Protein AF-A0A453MN27-F1 (afdb_monomer)

Organism: Aegilops tauschii subsp. strangulata (NCBI:txid200361)

Structure (mmCIF, N/CA/C/O backbone):
data_AF-A0A453MN27-F1
#
_entry.id   AF-A0A453MN27-F1
#
loop_
_atom_site.group_PDB
_atom_site.id
_atom_site.type_symbol
_atom_site.label_atom_id
_atom_site.label_alt_id
_atom_site.label_comp_id
_atom_site.label_asym_id
_atom_site.label_entity_id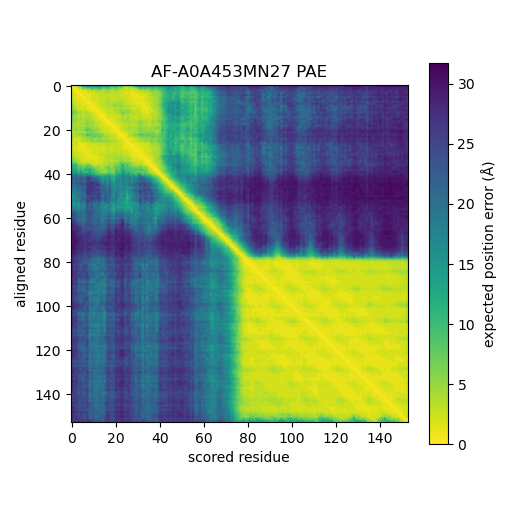
_atom_site.label_seq_id
_atom_site.pdbx_PDB_ins_code
_atom_site.Cartn_x
_atom_site.Cartn_y
_atom_site.Cartn_z
_atom_site.occupancy
_atom_site.B_iso_or_equiv
_atom_site.auth_seq_id
_atom_site.au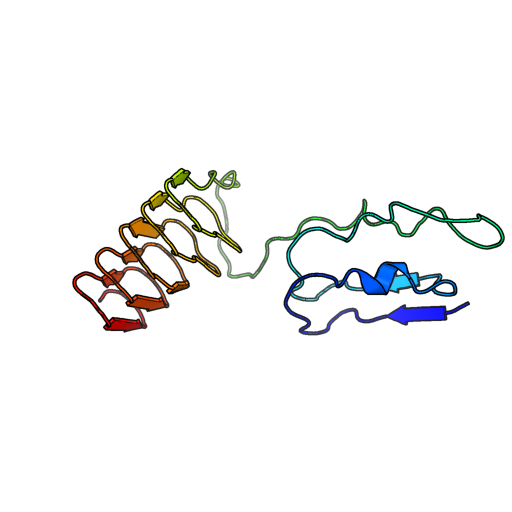th_comp_id
_atom_site.auth_asym_id
_atom_site.auth_atom_id
_atom_site.pdbx_PDB_model_num
ATOM 1 N N . MET A 1 1 ? 10.589 -8.521 -38.304 1.00 51.28 1 MET A N 1
ATOM 2 C CA . MET A 1 1 ? 9.982 -7.300 -37.745 1.00 51.28 1 MET A CA 1
ATOM 3 C C . MET A 1 1 ? 8.656 -7.707 -37.170 1.00 51.28 1 MET A C 1
ATOM 5 O O . MET A 1 1 ? 7.798 -8.146 -37.927 1.00 51.28 1 MET A O 1
ATOM 9 N N . GLU A 1 2 ? 8.530 -7.628 -35.855 1.00 64.62 2 GLU A N 1
ATOM 10 C CA . GLU A 1 2 ? 7.303 -7.997 -35.161 1.00 64.62 2 GLU A CA 1
ATOM 11 C C . GLU A 1 2 ? 6.695 -6.753 -34.512 1.00 64.62 2 GLU A C 1
ATOM 13 O O . GLU A 1 2 ? 7.404 -5.911 -33.955 1.00 64.62 2 GLU A O 1
ATOM 18 N N . VAL A 1 3 ? 5.379 -6.625 -34.656 1.00 65.69 3 VAL A N 1
ATOM 19 C CA . VAL A 1 3 ? 4.560 -5.528 -34.140 1.00 65.69 3 VAL A CA 1
ATOM 20 C C . VAL A 1 3 ? 3.567 -6.161 -33.183 1.00 65.69 3 VAL A C 1
ATOM 22 O O . VAL A 1 3 ? 2.822 -7.057 -33.578 1.00 65.69 3 VAL A O 1
ATOM 25 N N . LEU A 1 4 ? 3.567 -5.704 -31.936 1.00 66.31 4 LEU A N 1
ATOM 26 C CA . LEU A 1 4 ? 2.638 -6.162 -30.916 1.00 66.31 4 LEU A CA 1
ATOM 27 C C . LEU A 1 4 ? 1.781 -4.986 -30.459 1.00 66.31 4 LEU A C 1
ATOM 29 O O . LEU A 1 4 ? 2.230 -4.120 -29.716 1.00 66.31 4 LEU A O 1
ATOM 33 N N . ASP A 1 5 ? 0.536 -4.966 -30.914 1.00 69.25 5 ASP A N 1
ATOM 34 C CA . ASP A 1 5 ? -0.465 -4.003 -30.474 1.00 69.25 5 ASP A CA 1
ATOM 35 C C . ASP A 1 5 ? -1.396 -4.683 -29.465 1.00 69.25 5 ASP A C 1
ATOM 37 O O . ASP A 1 5 ? -2.163 -5.586 -29.801 1.00 69.25 5 ASP A O 1
ATOM 41 N N . LEU A 1 6 ? -1.279 -4.278 -28.205 1.00 68.25 6 LEU A N 1
ATOM 42 C CA . LEU A 1 6 ? -2.164 -4.673 -27.112 1.00 68.25 6 LEU A CA 1
ATOM 43 C C . LEU A 1 6 ? -2.932 -3.466 -26.577 1.00 68.25 6 LEU A C 1
ATOM 45 O O . LEU A 1 6 ? -3.442 -3.508 -25.449 1.00 68.25 6 LEU A O 1
ATOM 49 N N . SER A 1 7 ? -3.022 -2.395 -27.360 1.00 66.25 7 SER A N 1
ATOM 50 C CA . SER A 1 7 ? -3.746 -1.201 -26.972 1.00 66.25 7 SER A CA 1
ATOM 51 C C . SER A 1 7 ? -5.237 -1.492 -26.762 1.00 66.25 7 SER A C 1
ATOM 53 O O . SER A 1 7 ? -5.788 -2.481 -27.247 1.00 66.25 7 SER A O 1
ATOM 55 N N . HIS A 1 8 ? -5.910 -0.644 -25.983 1.00 61.75 8 HIS A N 1
ATOM 56 C CA . HIS A 1 8 ? -7.356 -0.732 -25.733 1.00 61.75 8 HIS A CA 1
ATOM 57 C C . HIS A 1 8 ? -7.838 -2.031 -25.064 1.00 61.75 8 HIS A C 1
ATOM 59 O O . HIS A 1 8 ? -9.010 -2.398 -25.180 1.00 61.75 8 HIS A O 1
ATOM 65 N N . ASN A 1 9 ? -6.968 -2.694 -24.305 1.00 59.47 9 ASN A N 1
ATOM 66 C CA . ASN A 1 9 ? -7.333 -3.852 -23.500 1.00 59.47 9 ASN A CA 1
ATOM 67 C C . ASN A 1 9 ? -7.581 -3.478 -22.029 1.00 59.47 9 ASN A C 1
ATOM 69 O O . ASN A 1 9 ? -7.455 -2.335 -21.595 1.00 59.47 9 ASN A O 1
ATOM 73 N N . GLN A 1 10 ? -7.991 -4.465 -21.236 1.00 74.25 10 GLN A N 1
ATOM 74 C CA . GLN A 1 10 ? -8.180 -4.319 -19.789 1.00 74.25 10 GLN A CA 1
ATOM 75 C C . GLN A 1 10 ? -7.037 -4.990 -19.019 1.00 74.25 10 GLN A C 1
ATOM 77 O O . GLN A 1 10 ? -7.270 -5.611 -17.986 1.00 74.25 10 GLN A O 1
ATOM 82 N N . LEU A 1 11 ? -5.803 -4.927 -19.534 1.00 68.56 11 LEU A N 1
ATOM 83 C CA . LEU A 1 11 ? -4.649 -5.517 -18.854 1.00 68.56 11 LEU A CA 1
ATOM 84 C C . LEU A 1 11 ? -4.376 -4.747 -17.555 1.00 68.56 11 LEU A C 1
ATOM 86 O O . LEU A 1 11 ? -4.331 -3.515 -17.552 1.00 68.56 11 LEU A O 1
ATOM 90 N N . VAL A 1 12 ? -4.221 -5.467 -16.443 1.00 67.31 12 VAL A N 1
ATOM 91 C CA . VAL A 1 12 ? -4.002 -4.914 -15.095 1.00 67.31 12 VAL A CA 1
ATOM 92 C C . VAL A 1 12 ? -2.676 -5.442 -14.549 1.00 67.31 12 VAL A C 1
ATOM 94 O O . VAL A 1 12 ? -2.335 -6.600 -14.777 1.00 67.31 12 VAL A O 1
ATOM 97 N N . GLY A 1 13 ? -1.957 -4.621 -13.782 1.00 68.69 13 GLY A N 1
ATOM 98 C CA . GLY A 1 13 ? -0.715 -5.018 -13.109 1.00 68.69 13 GLY A CA 1
ATOM 99 C C . GLY A 1 13 ? 0.535 -4.420 -13.751 1.00 68.69 13 GLY A C 1
ATOM 100 O O . GLY A 1 13 ? 0.448 -3.477 -14.530 1.00 68.69 13 GLY A O 1
ATOM 101 N N . THR A 1 14 ? 1.708 -4.924 -13.381 1.00 72.88 14 THR A N 1
ATOM 102 C CA . THR A 1 14 ? 2.995 -4.417 -13.880 1.00 72.88 14 THR A CA 1
ATOM 103 C C . THR A 1 14 ? 3.344 -4.981 -15.243 1.00 72.88 14 THR A C 1
ATOM 105 O O . THR A 1 14 ? 3.066 -6.149 -15.511 1.00 72.88 14 THR A O 1
ATOM 108 N N . VAL A 1 15 ? 4.021 -4.183 -16.073 1.00 74.44 15 VAL A N 1
ATOM 109 C CA . VAL A 1 15 ? 4.629 -4.691 -17.308 1.00 74.44 15 VAL A CA 1
ATOM 110 C C . VAL A 1 15 ? 5.690 -5.726 -16.920 1.00 74.44 15 VAL A C 1
ATOM 112 O O . VAL A 1 15 ? 6.632 -5.389 -16.200 1.00 74.44 15 VAL A O 1
ATOM 115 N N . PRO A 1 16 ? 5.551 -6.993 -17.334 1.00 72.50 16 PRO A N 1
ATOM 116 C CA . PRO A 1 16 ? 6.486 -8.021 -16.920 1.00 72.50 16 PRO A CA 1
ATOM 117 C C . PRO A 1 16 ? 7.842 -7.844 -17.610 1.00 72.50 16 PRO A C 1
ATOM 119 O O . PRO A 1 16 ? 7.924 -7.527 -18.795 1.00 72.50 16 PRO A O 1
ATOM 122 N N . SER A 1 17 ? 8.923 -8.110 -16.875 1.00 67.75 17 SER A N 1
ATOM 123 C CA . SER A 1 17 ? 10.298 -7.914 -17.352 1.00 67.75 17 SER A CA 1
ATOM 124 C C . SER A 1 17 ? 10.685 -8.787 -18.542 1.00 67.75 17 SER A C 1
ATOM 126 O O . SER A 1 17 ? 11.620 -8.447 -19.249 1.00 67.75 17 SER A O 1
ATOM 128 N N . TRP A 1 18 ? 9.976 -9.884 -18.819 1.00 70.88 18 TRP A N 1
ATOM 129 C CA . TRP A 1 18 ? 10.263 -10.703 -19.999 1.00 70.88 18 TRP A CA 1
ATOM 130 C C . TRP A 1 18 ? 9.937 -9.992 -21.318 1.00 70.88 18 TRP A C 1
ATOM 132 O O . TRP A 1 18 ? 10.473 -10.393 -22.347 1.00 70.88 18 TRP A O 1
ATOM 142 N N . ILE A 1 19 ? 9.115 -8.932 -21.309 1.00 70.44 19 ILE A N 1
ATOM 143 C CA . ILE A 1 19 ? 8.753 -8.203 -22.533 1.00 70.44 19 ILE A CA 1
ATOM 144 C C . ILE A 1 19 ? 9.960 -7.494 -23.162 1.00 70.44 19 ILE A C 1
ATOM 146 O O . ILE A 1 19 ? 9.980 -7.268 -24.366 1.00 70.44 19 ILE A O 1
ATOM 150 N N . SER A 1 20 ? 10.993 -7.198 -22.363 1.00 63.44 20 SER A N 1
ATOM 151 C CA . SER A 1 20 ? 12.252 -6.622 -22.844 1.00 63.44 20 SER A CA 1
ATOM 152 C C . SER A 1 20 ? 13.183 -7.646 -23.504 1.00 63.44 20 SER A C 1
ATOM 154 O O . SER A 1 20 ? 14.203 -7.251 -24.056 1.00 63.44 20 SER A O 1
ATOM 156 N N . ARG A 1 21 ? 12.849 -8.945 -23.460 1.00 68.25 21 ARG A N 1
ATOM 157 C CA . ARG A 1 21 ? 13.625 -10.050 -24.062 1.00 68.25 21 ARG A CA 1
ATOM 158 C C . ARG A 1 21 ? 13.086 -10.471 -25.434 1.00 68.25 21 ARG A C 1
ATOM 160 O O . ARG A 1 21 ? 13.421 -11.543 -25.929 1.00 68.25 21 ARG A O 1
ATOM 167 N N . LEU A 1 22 ? 12.175 -9.686 -26.010 1.00 67.75 22 LEU A N 1
ATOM 168 C CA . LEU A 1 22 ? 11.617 -9.935 -27.335 1.00 67.75 22 LEU A CA 1
ATOM 169 C C . LEU A 1 22 ? 12.545 -9.326 -28.397 1.00 67.75 22 LEU A C 1
ATOM 171 O O . LEU A 1 22 ? 12.313 -8.223 -28.883 1.00 67.75 22 LEU A O 1
ATOM 175 N N . ASP A 1 23 ? 13.592 -10.071 -28.758 1.00 66.50 23 ASP A N 1
ATOM 176 C CA . ASP A 1 23 ? 14.731 -9.616 -29.581 1.00 66.50 23 ASP A CA 1
ATOM 177 C C . ASP A 1 23 ? 14.374 -9.195 -31.026 1.00 66.50 23 ASP A C 1
ATOM 179 O O . ASP A 1 23 ? 15.189 -8.608 -31.740 1.00 66.50 23 ASP A O 1
ATOM 183 N N . HIS A 1 24 ? 13.157 -9.497 -31.485 1.00 68.00 24 HIS A N 1
ATOM 184 C CA . HIS A 1 24 ? 12.668 -9.175 -32.832 1.00 68.00 24 HIS A CA 1
ATOM 185 C C . HIS A 1 24 ? 11.499 -8.178 -32.848 1.00 68.00 24 HIS A C 1
ATOM 187 O O . HIS A 1 24 ? 11.005 -7.829 -33.931 1.00 68.00 24 HIS A O 1
ATOM 193 N N . LEU A 1 25 ? 11.067 -7.717 -31.667 1.00 65.12 25 LEU A N 1
ATOM 194 C CA . LEU A 1 25 ? 9.952 -6.795 -31.515 1.00 65.12 25 LEU A CA 1
ATOM 195 C C . LEU A 1 25 ? 10.404 -5.365 -31.816 1.00 65.12 25 LEU A C 1
ATOM 197 O O . LEU A 1 25 ? 11.280 -4.815 -31.153 1.00 65.12 25 LEU A O 1
ATOM 201 N N . CYS A 1 26 ? 9.795 -4.761 -32.833 1.00 64.56 26 CYS A N 1
ATOM 202 C CA . CYS A 1 26 ? 10.121 -3.407 -33.280 1.00 64.56 26 CYS A CA 1
ATOM 203 C C . CYS A 1 26 ? 9.103 -2.368 -32.797 1.00 64.56 26 CYS A C 1
ATOM 205 O O . CYS A 1 26 ? 9.397 -1.177 -32.818 1.00 64.56 26 CYS A O 1
ATOM 207 N N . TYR A 1 27 ? 7.907 -2.806 -32.397 1.00 61.97 27 TYR A N 1
ATOM 208 C CA . TYR A 1 27 ? 6.839 -1.930 -31.930 1.00 61.97 27 TYR A CA 1
ATOM 209 C C . TYR A 1 27 ? 5.983 -2.640 -30.887 1.00 61.97 27 TYR A C 1
ATOM 211 O O . TYR A 1 27 ? 5.567 -3.783 -31.094 1.00 61.97 27 TYR A O 1
ATOM 219 N N . LEU A 1 28 ? 5.706 -1.936 -29.793 1.00 69.31 28 LEU A N 1
ATOM 220 C CA . LEU A 1 28 ? 4.840 -2.392 -28.720 1.00 69.31 28 LEU A CA 1
ATOM 221 C C . LEU A 1 28 ? 3.902 -1.259 -28.307 1.00 69.31 28 LEU A C 1
ATOM 223 O O . LEU A 1 28 ? 4.365 -0.254 -27.769 1.00 69.31 28 LEU A O 1
ATOM 227 N N . ASP A 1 29 ? 2.600 -1.449 -28.497 1.00 63.25 29 ASP A N 1
ATOM 228 C CA . ASP A 1 29 ? 1.585 -0.535 -27.974 1.00 63.25 29 ASP A CA 1
ATOM 229 C C . ASP A 1 29 ? 0.840 -1.185 -26.802 1.00 63.25 29 ASP A C 1
ATOM 231 O O . ASP A 1 29 ? 0.199 -2.225 -26.941 1.00 63.25 29 ASP A O 1
ATOM 235 N N . LEU A 1 30 ? 0.946 -0.572 -25.623 1.00 68.06 30 LEU A N 1
ATOM 236 C CA . LEU A 1 30 ? 0.228 -0.963 -24.404 1.00 68.06 30 LEU A CA 1
ATOM 237 C C . LEU A 1 30 ? -0.790 0.104 -23.973 1.00 68.06 30 LEU A C 1
ATOM 239 O O . LEU A 1 30 ? -1.318 0.051 -22.858 1.00 68.06 30 LEU A O 1
ATOM 243 N N . SER A 1 31 ? -1.054 1.097 -24.818 1.00 58.34 31 SER A N 1
ATOM 244 C CA . SER A 1 31 ? -1.896 2.243 -24.496 1.00 58.34 31 SER A CA 1
ATOM 245 C C . SER A 1 31 ? -3.338 1.835 -24.191 1.00 58.34 31 SER A C 1
ATOM 247 O O . SER A 1 31 ? -3.831 0.781 -24.583 1.00 58.34 31 SER A O 1
ATOM 249 N N . ASN A 1 32 ? -4.040 2.668 -23.424 1.00 59.00 32 ASN A N 1
ATOM 250 C CA . ASN A 1 32 ? -5.419 2.400 -23.014 1.00 59.00 32 ASN A CA 1
ATOM 251 C C . ASN A 1 32 ? -5.617 1.024 -22.328 1.00 59.00 32 ASN A C 1
ATOM 253 O O . ASN A 1 32 ? -6.628 0.360 -22.540 1.00 59.00 32 ASN A O 1
ATOM 257 N N . ASN A 1 33 ? -4.649 0.632 -21.492 1.00 61.84 33 ASN A N 1
ATOM 258 C CA . ASN A 1 33 ? -4.748 -0.442 -20.503 1.00 61.84 33 ASN A CA 1
ATOM 259 C C . ASN A 1 33 ? -4.753 0.125 -19.070 1.00 61.84 33 ASN A C 1
ATOM 261 O O . ASN A 1 33 ? -4.656 1.331 -18.851 1.00 61.84 33 ASN A O 1
ATOM 265 N N . THR A 1 34 ? -4.839 -0.755 -18.074 1.00 74.38 34 THR A N 1
ATOM 266 C CA . THR A 1 34 ? -4.797 -0.442 -16.632 1.00 74.38 34 THR A CA 1
ATOM 267 C C . THR A 1 34 ? -3.508 -0.940 -15.967 1.00 74.38 34 THR A C 1
ATOM 269 O O . THR A 1 34 ? -3.511 -1.412 -14.827 1.00 74.38 34 THR A O 1
ATOM 272 N N . LEU A 1 35 ? -2.396 -0.859 -16.698 1.00 71.62 35 LEU A N 1
ATOM 273 C CA . LEU A 1 35 ? -1.075 -1.258 -16.221 1.00 71.62 35 LEU A CA 1
ATOM 274 C C . LEU A 1 35 ? -0.521 -0.220 -15.225 1.00 71.62 35 LEU A C 1
ATOM 276 O O . LEU A 1 35 ? -0.781 0.976 -15.348 1.00 71.62 35 LEU A O 1
ATOM 280 N N . VAL A 1 36 ? 0.216 -0.680 -14.215 1.00 61.72 36 VAL A N 1
ATOM 281 C CA . VAL A 1 36 ? 0.748 0.120 -13.095 1.00 61.72 36 VAL A CA 1
ATOM 282 C C . VAL A 1 36 ? 2.209 -0.241 -12.816 1.00 61.72 36 VAL A C 1
ATOM 284 O O . VAL A 1 36 ? 2.642 -1.329 -13.163 1.00 61.72 36 VAL A O 1
ATOM 287 N N . GLY A 1 37 ? 2.968 0.624 -12.141 1.00 61.00 37 GLY A N 1
ATOM 288 C CA . GLY A 1 37 ? 4.374 0.366 -11.790 1.00 61.00 37 GLY A CA 1
ATOM 289 C C . GLY A 1 37 ? 5.382 0.860 -12.832 1.00 61.00 37 GLY A C 1
ATOM 290 O O . GLY A 1 37 ? 5.017 1.529 -13.797 1.00 61.00 37 GLY A O 1
ATOM 291 N N . GLU A 1 38 ? 6.666 0.585 -12.594 1.00 52.75 38 GLU A N 1
ATOM 292 C CA . GLU A 1 38 ? 7.741 0.987 -13.503 1.00 52.75 38 GLU A CA 1
ATOM 293 C C . GLU A 1 38 ? 7.801 0.069 -14.719 1.00 52.75 38 GLU A C 1
ATOM 295 O O . GLU A 1 38 ? 7.618 -1.147 -14.627 1.00 52.75 38 GLU A O 1
ATOM 300 N N . VAL A 1 39 ? 8.117 0.657 -15.867 1.00 57.19 39 VAL A N 1
ATOM 301 C CA . VAL A 1 39 ? 8.548 -0.129 -17.011 1.00 57.19 39 VAL A CA 1
ATOM 302 C C . VAL A 1 39 ? 9.883 -0.782 -16.666 1.00 57.19 39 VAL A C 1
ATOM 304 O O . VAL A 1 39 ? 10.778 -0.076 -16.190 1.00 57.19 39 VAL A O 1
ATOM 307 N N . PRO A 1 40 ? 10.066 -2.086 -16.936 1.00 55.44 40 PRO A N 1
ATOM 308 C CA . PRO A 1 40 ? 11.370 -2.715 -16.800 1.00 55.44 40 PRO A CA 1
ATOM 309 C C . PRO A 1 40 ? 12.403 -1.955 -17.644 1.00 55.44 40 PRO A C 1
ATOM 311 O O . PRO A 1 40 ? 12.358 -1.975 -18.873 1.00 55.44 40 PRO A O 1
ATOM 314 N N . LYS A 1 41 ? 13.337 -1.268 -16.973 1.00 51.44 41 LYS A N 1
ATOM 315 C CA . LYS A 1 41 ? 14.499 -0.657 -17.622 1.00 51.44 41 LYS A CA 1
ATOM 316 C C . LYS A 1 41 ? 15.304 -1.782 -18.258 1.00 51.44 41 LYS A C 1
ATOM 318 O O . LYS A 1 41 ? 15.752 -2.692 -17.565 1.00 51.44 41 LYS A O 1
ATOM 323 N N . SER A 1 42 ? 15.474 -1.731 -19.571 1.00 50.16 42 SER A N 1
ATOM 324 C CA . SER A 1 42 ? 16.353 -2.634 -20.303 1.00 50.16 42 SER A CA 1
ATOM 325 C C . SER A 1 42 ? 17.807 -2.321 -19.938 1.00 50.16 42 SER A C 1
ATOM 327 O O . SER A 1 42 ? 18.480 -1.547 -20.618 1.00 50.16 42 SER A O 1
ATOM 329 N N . SER A 1 43 ? 18.294 -2.868 -18.829 1.00 44.84 43 SER A N 1
ATOM 330 C CA . SER A 1 43 ? 19.717 -2.887 -18.515 1.00 44.84 43 SER A CA 1
ATOM 331 C C . SER A 1 43 ? 20.224 -4.315 -18.630 1.00 44.84 43 SER A C 1
ATOM 333 O O . SER A 1 43 ? 19.730 -5.188 -17.925 1.00 44.84 43 SER A O 1
ATOM 335 N N . GLU A 1 44 ? 21.236 -4.472 -19.486 1.00 41.81 44 GLU A N 1
ATOM 336 C CA . GLU A 1 44 ? 22.105 -5.638 -19.710 1.00 41.81 44 GLU A CA 1
ATOM 337 C C . GLU A 1 44 ? 21.841 -6.422 -21.004 1.00 41.81 44 GLU A C 1
ATOM 339 O O . GLU A 1 44 ? 21.142 -7.428 -21.036 1.00 41.81 44 GLU A O 1
ATOM 344 N N . GLY A 1 45 ? 22.505 -5.963 -22.076 1.00 40.06 45 GLY A N 1
ATOM 345 C CA . GLY A 1 45 ? 22.852 -6.797 -23.230 1.00 40.06 45 GLY A CA 1
ATOM 346 C C . GLY A 1 45 ? 22.113 -6.492 -24.532 1.00 40.06 45 GLY A C 1
ATOM 347 O O . GLY A 1 45 ? 21.443 -7.368 -25.059 1.00 40.06 45 GLY A O 1
ATOM 348 N N . LEU A 1 46 ? 22.282 -5.297 -25.109 1.00 34.56 46 LEU A N 1
ATOM 349 C CA . LEU A 1 46 ? 21.907 -5.050 -26.508 1.00 34.56 46 LEU A CA 1
ATOM 350 C C . LEU A 1 46 ? 23.169 -4.972 -27.373 1.00 34.56 46 LEU A C 1
ATOM 352 O O . LEU A 1 46 ? 23.813 -3.928 -27.464 1.00 34.56 46 LEU A O 1
ATOM 356 N N . ASN A 1 47 ? 23.508 -6.086 -28.029 1.00 34.66 47 ASN A N 1
ATOM 357 C CA . ASN A 1 47 ? 24.285 -6.037 -29.265 1.00 34.66 47 ASN A CA 1
ATOM 358 C C . ASN A 1 47 ? 23.392 -5.382 -30.323 1.00 34.66 47 ASN A C 1
ATOM 360 O O . ASN A 1 47 ? 22.456 -5.987 -30.844 1.00 34.66 47 ASN A O 1
ATOM 364 N N . THR A 1 48 ? 23.656 -4.110 -30.600 1.00 41.69 48 THR A N 1
ATOM 365 C CA . THR A 1 48 ? 22.933 -3.302 -31.577 1.00 41.69 48 THR A CA 1
ATOM 366 C C . THR A 1 48 ? 23.355 -3.679 -32.996 1.00 41.69 48 THR A C 1
ATOM 368 O O . THR A 1 48 ? 24.194 -3.037 -33.620 1.00 41.69 48 THR A O 1
ATOM 371 N N . SER A 1 49 ? 22.735 -4.716 -33.553 1.00 42.97 49 SER A N 1
ATOM 372 C CA . SER A 1 49 ? 22.719 -4.926 -35.003 1.00 42.97 49 SER A CA 1
ATOM 373 C C . SER A 1 49 ? 21.289 -5.180 -35.463 1.00 42.97 49 SER A C 1
ATOM 375 O O . SER A 1 49 ? 20.850 -6.322 -35.569 1.00 42.97 49 SER A O 1
ATOM 377 N N . GLY A 1 50 ? 20.543 -4.104 -35.716 1.00 44.22 50 GLY A N 1
ATOM 378 C CA . GLY A 1 50 ? 19.278 -4.206 -36.445 1.00 44.22 50 GLY A CA 1
ATOM 379 C C . GLY A 1 50 ? 18.262 -3.123 -36.132 1.00 44.22 50 GLY A C 1
ATOM 380 O O . GLY A 1 50 ? 17.830 -2.448 -37.054 1.00 44.22 50 GLY A O 1
ATOM 381 N N . CYS A 1 51 ? 17.886 -2.944 -34.865 1.00 40.94 51 CYS A N 1
ATOM 382 C CA . CYS A 1 51 ? 16.876 -1.971 -34.433 1.00 40.94 51 CYS A CA 1
ATOM 383 C C . CYS A 1 51 ? 16.992 -1.731 -32.918 1.00 40.94 51 CYS A C 1
ATOM 385 O O . CYS A 1 51 ? 16.675 -2.624 -32.142 1.00 40.94 51 CYS A O 1
ATOM 387 N N . SER A 1 52 ? 17.439 -0.546 -32.496 1.00 47.22 52 SER A N 1
ATOM 388 C CA . SER A 1 52 ? 17.108 0.095 -31.204 1.00 47.22 52 SER A CA 1
ATOM 389 C C . SER A 1 52 ? 17.663 1.522 -31.239 1.00 47.22 52 SER A C 1
ATOM 391 O O . SER A 1 52 ? 18.876 1.690 -31.373 1.00 47.22 52 SER A O 1
ATOM 393 N N . PRO A 1 53 ? 16.796 2.545 -31.17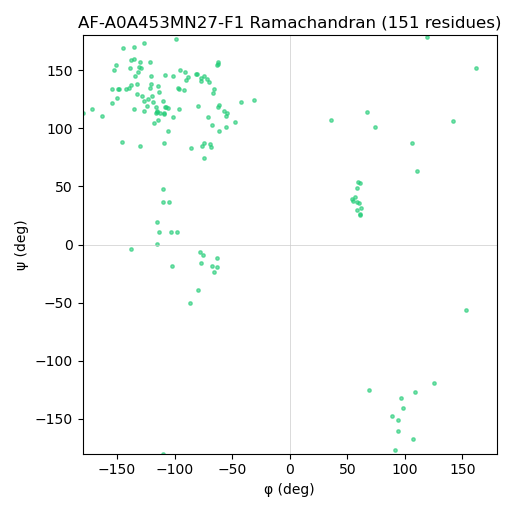8 1.00 41.72 53 PRO A N 1
ATOM 394 C CA . PRO A 1 53 ? 16.734 3.272 -29.908 1.00 41.72 53 PRO A CA 1
ATOM 395 C C . PRO A 1 53 ? 15.327 3.653 -29.423 1.00 41.72 53 PRO A C 1
ATOM 397 O O . PRO A 1 53 ? 15.213 4.125 -28.298 1.00 41.72 53 PRO A O 1
ATOM 400 N N . ASP A 1 54 ? 14.259 3.385 -30.176 1.00 42.81 54 ASP A N 1
ATOM 401 C CA . ASP A 1 54 ? 12.942 3.958 -29.861 1.00 42.81 54 ASP A CA 1
ATOM 402 C C . ASP A 1 54 ? 11.931 2.923 -29.348 1.00 42.81 54 ASP A C 1
ATOM 404 O O . ASP A 1 54 ? 10.769 2.918 -29.752 1.00 42.81 54 ASP A O 1
ATOM 408 N N . ILE A 1 55 ? 12.325 2.076 -28.388 1.00 47.78 55 ILE A N 1
ATOM 409 C CA . ILE A 1 55 ? 11.325 1.624 -27.405 1.00 47.78 55 ILE A CA 1
ATOM 410 C C . ILE A 1 55 ? 11.105 2.818 -26.471 1.00 47.78 55 ILE A C 1
ATOM 412 O O . ILE A 1 55 ? 11.658 2.912 -25.374 1.00 47.78 55 ILE A O 1
ATOM 416 N N . ASP A 1 56 ? 10.381 3.806 -26.990 1.00 42.41 56 ASP A N 1
ATOM 417 C CA . ASP A 1 56 ? 10.148 5.080 -26.338 1.00 42.41 56 ASP A CA 1
ATOM 418 C C . ASP A 1 56 ? 9.140 4.902 -25.195 1.00 42.41 56 ASP A C 1
ATOM 420 O O . ASP A 1 56 ? 7.932 5.079 -25.338 1.00 42.41 56 ASP A O 1
ATOM 424 N N . PHE A 1 57 ? 9.654 4.559 -24.015 1.00 45.97 57 PHE A N 1
ATOM 425 C CA . PHE A 1 57 ? 8.894 4.666 -22.772 1.00 45.97 57 PHE A CA 1
ATOM 426 C C . PHE A 1 57 ? 8.768 6.119 -22.289 1.00 45.97 57 PHE A C 1
ATOM 428 O O . PHE A 1 57 ? 8.037 6.384 -21.334 1.00 45.97 57 PHE A O 1
ATOM 435 N N . THR A 1 58 ? 9.484 7.063 -22.910 1.00 34.03 58 THR A N 1
ATOM 436 C CA . THR A 1 58 ? 9.546 8.469 -22.489 1.00 34.03 58 THR A CA 1
ATOM 437 C C . THR A 1 58 ? 8.307 9.264 -22.882 1.00 34.03 58 THR A C 1
ATOM 439 O O . THR A 1 58 ? 8.033 10.285 -22.253 1.00 34.03 58 THR A O 1
ATOM 442 N N . ASN A 1 59 ? 7.487 8.748 -23.806 1.00 34.34 59 ASN A N 1
ATOM 443 C CA . ASN A 1 59 ? 6.193 9.339 -24.148 1.00 34.34 59 ASN A CA 1
ATOM 444 C C . ASN A 1 59 ? 4.976 8.616 -23.551 1.00 34.34 59 ASN A C 1
ATOM 446 O O . ASN A 1 59 ? 3.831 8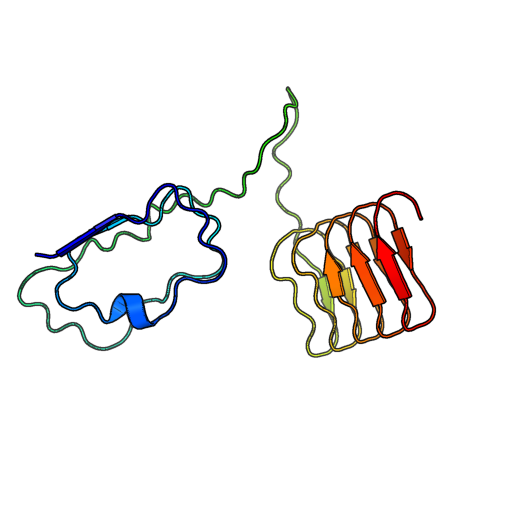.951 -23.878 1.00 34.34 59 ASN A O 1
ATOM 450 N N . MET A 1 60 ? 5.185 7.681 -22.611 1.00 34.66 60 MET A N 1
ATOM 451 C CA . MET A 1 60 ? 4.098 7.236 -21.739 1.00 34.66 60 MET A CA 1
ATOM 452 C C . MET A 1 60 ? 3.728 8.370 -20.799 1.00 34.66 60 MET A C 1
ATOM 454 O O . MET A 1 60 ? 4.212 8.506 -19.677 1.00 34.66 60 MET A O 1
ATOM 458 N N . THR A 1 61 ? 2.841 9.218 -21.302 1.00 32.12 61 THR A N 1
ATOM 459 C CA . THR A 1 61 ? 2.181 10.233 -20.509 1.00 32.12 61 THR A CA 1
ATOM 460 C C . THR A 1 61 ? 1.527 9.527 -19.326 1.00 32.12 61 THR A C 1
ATOM 462 O O . THR A 1 61 ? 0.603 8.731 -19.497 1.00 32.12 61 THR A O 1
ATOM 465 N N . PHE A 1 62 ? 2.032 9.800 -18.122 1.00 36.16 62 PHE A N 1
ATOM 466 C CA . PHE A 1 62 ? 1.408 9.376 -16.877 1.00 36.16 62 PHE A CA 1
ATOM 467 C C . PHE A 1 62 ? -0.034 9.891 -16.854 1.00 36.16 62 PHE A C 1
ATOM 469 O O . PHE A 1 62 ? -0.293 11.056 -16.552 1.00 36.16 62 PHE A O 1
ATOM 476 N N . TYR A 1 63 ? -0.989 9.015 -17.159 1.00 32.69 63 TYR A N 1
ATOM 477 C CA . TYR A 1 63 ? -2.406 9.283 -16.981 1.00 32.69 63 TYR A CA 1
ATOM 478 C C . TYR A 1 63 ? -2.935 8.443 -15.822 1.00 32.69 63 TYR A C 1
ATOM 480 O O . TYR A 1 63 ? -3.527 7.382 -15.999 1.00 32.69 63 TYR A O 1
ATOM 488 N N . LEU A 1 64 ? -2.813 8.989 -14.610 1.00 33.84 64 LEU A N 1
ATOM 489 C CA . LEU A 1 64 ? -3.840 8.764 -13.597 1.00 33.84 64 LEU A CA 1
ATOM 490 C C . LEU A 1 64 ? -5.149 9.352 -14.143 1.00 33.84 64 LEU A C 1
ATOM 492 O O . LEU A 1 64 ? -5.376 10.560 -14.058 1.00 33.84 64 LEU A O 1
ATOM 496 N N . LYS A 1 65 ? -6.020 8.525 -14.732 1.00 28.86 65 LYS A N 1
ATOM 497 C CA . LYS A 1 65 ? -7.402 8.941 -15.002 1.00 28.86 65 LYS A CA 1
ATOM 498 C C . LYS A 1 65 ? -8.391 7.783 -15.075 1.00 28.86 65 LYS A C 1
ATOM 500 O O . LYS A 1 65 ? -8.360 6.984 -15.999 1.00 28.86 65 LYS A O 1
ATOM 505 N N . ARG A 1 66 ? -9.400 7.848 -14.204 1.00 31.36 66 ARG A N 1
ATOM 506 C CA . ARG A 1 66 ? -10.801 7.499 -14.513 1.00 31.36 66 ARG A CA 1
ATOM 507 C C . ARG A 1 66 ? -11.703 8.436 -13.701 1.00 31.36 66 ARG A C 1
ATOM 509 O O . ARG A 1 66 ? -11.794 8.318 -12.492 1.00 31.36 66 ARG A O 1
ATOM 516 N N . SER A 1 67 ? -12.036 9.612 -14.233 1.00 31.88 67 SER A N 1
ATOM 517 C CA . SER A 1 67 ? -13.203 9.940 -15.076 1.00 31.88 67 SER A CA 1
ATOM 518 C C . SER A 1 67 ? -14.539 10.023 -14.316 1.00 31.88 67 SER A C 1
ATOM 520 O O . SER A 1 67 ? -15.204 9.018 -14.096 1.00 31.88 67 SER A O 1
ATOM 522 N N . GLY A 1 68 ? -14.965 11.258 -14.029 1.00 31.36 68 GLY A N 1
ATOM 523 C CA . GLY A 1 68 ? -16.325 11.631 -13.630 1.00 31.36 68 GLY A CA 1
ATOM 524 C C . GLY A 1 68 ? -16.404 13.146 -13.406 1.00 31.36 68 GLY A C 1
ATOM 525 O O . GLY A 1 68 ? -15.712 13.670 -12.548 1.00 31.36 68 GLY A O 1
ATOM 526 N N . ARG A 1 69 ? -17.160 13.853 -14.252 1.00 45.47 69 ARG A N 1
ATOM 527 C CA . ARG A 1 69 ? -17.306 15.322 -14.361 1.00 45.47 69 ARG A CA 1
ATOM 528 C C . ARG A 1 69 ? -17.151 16.121 -13.048 1.00 45.47 69 ARG A C 1
ATOM 530 O O . ARG A 1 69 ? -17.985 15.997 -12.163 1.00 45.47 69 ARG A O 1
ATOM 537 N N . SER A 1 70 ? -16.234 17.091 -13.022 1.00 38.19 70 SER A N 1
ATOM 538 C CA . SER A 1 70 ? -16.480 18.357 -12.316 1.00 38.19 70 SER A CA 1
ATOM 539 C C . SER A 1 70 ? -15.729 19.503 -12.993 1.00 38.19 70 SER A C 1
ATOM 541 O O . SE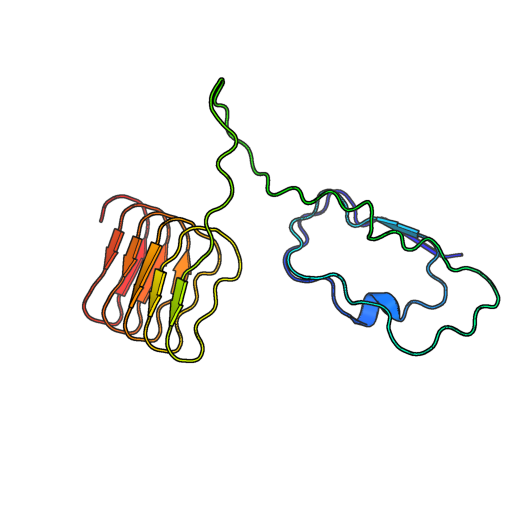R A 1 70 ? -14.537 19.409 -13.284 1.00 38.19 70 SER A O 1
ATOM 543 N N . LYS A 1 71 ? -16.468 20.560 -13.332 1.00 45.75 71 LYS A N 1
ATOM 544 C CA . LYS A 1 71 ? -15.945 21.803 -13.901 1.00 45.75 71 LYS A CA 1
ATOM 545 C C . LYS A 1 71 ? -15.315 22.620 -12.762 1.00 45.75 71 LYS A C 1
ATOM 547 O O . LYS A 1 71 ? -15.919 22.719 -11.706 1.00 45.75 71 LYS A O 1
ATOM 552 N N . HIS A 1 72 ? -14.177 23.262 -13.041 1.00 44.59 72 HIS A N 1
ATOM 553 C CA . HIS A 1 72 ? -13.493 24.264 -12.203 1.00 44.59 72 HIS A CA 1
ATOM 554 C C . HIS A 1 72 ? -12.884 23.787 -10.868 1.00 44.59 72 HIS A C 1
ATOM 556 O O . HIS A 1 72 ? -13.586 23.514 -9.903 1.00 44.59 72 HIS A O 1
ATOM 562 N N . GLY A 1 73 ? -11.548 23.845 -10.772 1.00 34.41 73 GLY A N 1
ATOM 563 C CA . GLY A 1 73 ? -10.848 23.936 -9.486 1.00 34.41 73 GLY A CA 1
ATOM 564 C C . GLY A 1 73 ? -9.557 23.125 -9.406 1.00 34.41 73 GLY A C 1
ATOM 565 O O . GLY A 1 73 ? -9.614 21.912 -9.284 1.00 34.41 73 GLY A O 1
ATOM 566 N N . ARG A 1 74 ? -8.417 23.836 -9.441 1.00 38.03 74 ARG A N 1
ATOM 567 C CA . ARG A 1 74 ? -7.076 23.477 -8.928 1.00 38.03 74 ARG A CA 1
ATOM 568 C C . ARG A 1 74 ? -6.685 21.996 -9.049 1.00 38.03 74 ARG A C 1
ATOM 570 O O . ARG A 1 74 ? -7.111 21.179 -8.239 1.00 38.03 74 ARG A O 1
ATOM 577 N N . GLN A 1 75 ? -5.772 21.686 -9.976 1.00 41.44 75 GLN A N 1
ATOM 578 C CA . GLN A 1 75 ? -4.984 20.450 -9.926 1.00 41.44 75 GLN A CA 1
ATOM 579 C C . GLN A 1 75 ? -4.429 20.277 -8.505 1.00 41.44 75 GLN A C 1
ATOM 581 O O . GLN A 1 75 ? -3.528 21.007 -8.088 1.00 41.44 75 GLN A O 1
ATOM 586 N N . ARG A 1 76 ? -5.003 19.357 -7.726 1.00 45.25 76 ARG A N 1
ATOM 587 C CA . ARG A 1 76 ? -4.413 18.975 -6.450 1.00 45.25 76 ARG A CA 1
ATOM 588 C C . ARG A 1 76 ? -3.158 18.188 -6.799 1.00 45.25 76 ARG A C 1
ATOM 590 O O . ARG A 1 76 ? -3.262 17.090 -7.334 1.00 45.25 76 ARG A O 1
ATOM 597 N N . LYS A 1 77 ? -1.982 18.774 -6.541 1.00 46.56 77 LYS A N 1
ATOM 598 C CA . LYS A 1 77 ? -0.735 18.013 -6.391 1.00 46.56 77 LYS A CA 1
ATOM 599 C C . LYS A 1 77 ? -1.071 16.783 -5.546 1.00 46.56 77 LYS A C 1
ATOM 601 O O . LYS A 1 77 ? -1.604 16.950 -4.450 1.00 46.56 77 LYS A O 1
ATOM 606 N N . HIS A 1 78 ? -0.816 15.586 -6.063 1.00 55.47 78 HIS A N 1
ATOM 607 C CA . HIS A 1 78 ? -0.966 14.362 -5.284 1.00 55.47 78 HIS A CA 1
ATOM 608 C C . HIS A 1 78 ? -0.086 14.487 -4.035 1.00 55.47 78 HIS A C 1
ATOM 610 O O . HIS A 1 78 ? 1.129 14.643 -4.152 1.00 55.47 78 HIS A O 1
ATOM 616 N N . ALA A 1 79 ? -0.703 14.522 -2.852 1.00 70.00 79 ALA A N 1
ATOM 617 C CA . ALA A 1 79 ? 0.038 14.583 -1.599 1.00 70.00 79 ALA A CA 1
ATOM 618 C C . ALA A 1 79 ? 0.737 13.230 -1.360 1.00 70.00 79 ALA A C 1
ATOM 620 O O . ALA A 1 79 ? 0.154 12.185 -1.672 1.00 70.00 79 ALA A O 1
ATOM 621 N N . PRO A 1 80 ? 1.984 13.222 -0.861 1.00 79.62 80 PRO A N 1
ATOM 622 C CA . PRO A 1 80 ? 2.723 11.983 -0.639 1.00 79.62 80 PRO A CA 1
ATOM 623 C C . PRO A 1 80 ? 2.032 11.104 0.414 1.00 79.62 80 PRO A C 1
ATOM 625 O O . PRO A 1 80 ? 1.317 11.604 1.280 1.00 79.62 80 PRO A O 1
ATOM 628 N N . ASN A 1 81 ? 2.260 9.792 0.346 1.00 82.25 81 ASN A N 1
ATOM 629 C CA . ASN A 1 81 ? 1.860 8.870 1.409 1.00 82.25 81 ASN A CA 1
ATOM 630 C C . ASN A 1 81 ? 2.890 8.917 2.550 1.00 82.25 81 ASN A C 1
ATOM 632 O O . ASN A 1 81 ? 4.087 9.067 2.299 1.00 82.25 81 ASN A O 1
ATOM 636 N N . VAL A 1 82 ? 2.434 8.743 3.787 1.00 86.94 82 VAL A N 1
ATOM 637 C CA . VAL A 1 82 ? 3.280 8.577 4.974 1.00 86.94 82 VAL A CA 1
ATOM 638 C C . VAL A 1 82 ? 3.223 7.110 5.376 1.00 86.94 82 VAL A C 1
ATOM 640 O O . VAL A 1 82 ? 2.151 6.610 5.697 1.00 86.94 82 VAL A O 1
ATOM 643 N N . ILE A 1 83 ? 4.355 6.409 5.335 1.00 87.75 83 ILE A N 1
ATOM 644 C CA . ILE A 1 83 ? 4.433 4.979 5.652 1.00 87.75 83 ILE A CA 1
ATOM 645 C C . ILE A 1 83 ? 5.506 4.774 6.724 1.00 87.75 83 ILE A C 1
ATOM 647 O O . ILE A 1 83 ? 6.655 5.164 6.525 1.00 87.75 83 ILE A O 1
ATOM 651 N N . ALA A 1 84 ? 5.135 4.173 7.851 1.00 80.00 84 ALA A N 1
ATOM 652 C CA . ALA A 1 84 ? 6.019 3.884 8.978 1.00 80.00 84 ALA A CA 1
ATOM 653 C C . ALA A 1 84 ? 5.855 2.432 9.450 1.00 80.00 84 ALA A C 1
ATOM 655 O O . ALA A 1 84 ? 4.764 1.876 9.371 1.00 80.00 84 ALA A O 1
ATOM 656 N N . GLY A 1 85 ? 6.922 1.820 9.969 1.00 82.75 85 GLY A N 1
ATOM 657 C CA . GLY A 1 85 ? 6.928 0.416 10.398 1.00 82.75 85 GLY A CA 1
ATOM 658 C C . GLY A 1 85 ? 7.431 -0.543 9.314 1.00 82.75 85 GLY A C 1
ATOM 659 O O . GLY A 1 85 ? 8.280 -0.162 8.509 1.00 82.75 85 GLY A O 1
ATOM 660 N N . THR A 1 86 ? 6.964 -1.794 9.309 1.00 81.69 86 THR A N 1
ATOM 661 C CA . THR A 1 86 ? 7.549 -2.883 8.501 1.00 81.69 86 THR A CA 1
ATOM 662 C C . THR A 1 86 ? 6.554 -3.485 7.517 1.00 81.69 86 THR A C 1
ATOM 664 O O . THR A 1 86 ? 5.419 -3.755 7.868 1.00 81.69 86 THR A O 1
ATOM 667 N N . ASN A 1 87 ? 6.984 -3.767 6.286 1.00 79.44 87 ASN A N 1
ATOM 668 C CA . ASN A 1 87 ? 6.160 -4.442 5.272 1.00 79.44 87 ASN A CA 1
ATOM 669 C C . ASN A 1 87 ? 4.804 -3.762 4.969 1.00 79.44 87 ASN A C 1
ATOM 671 O O . ASN A 1 87 ? 3.797 -4.418 4.723 1.00 79.44 87 ASN A O 1
ATOM 675 N N . ASN A 1 88 ? 4.783 -2.429 4.971 1.00 79.25 88 ASN A N 1
ATOM 676 C CA . ASN A 1 88 ? 3.613 -1.656 4.570 1.00 79.25 88 ASN A CA 1
ATOM 677 C C . ASN A 1 88 ? 3.733 -1.227 3.103 1.00 79.25 88 ASN A C 1
ATOM 679 O O . ASN A 1 88 ? 4.776 -0.719 2.688 1.00 79.25 88 ASN A O 1
ATOM 683 N N . VAL A 1 89 ? 2.667 -1.395 2.320 1.00 81.31 89 VAL A N 1
ATOM 684 C CA . VAL A 1 89 ? 2.669 -1.133 0.873 1.00 81.31 89 VAL A CA 1
ATOM 685 C C . VAL A 1 89 ? 1.458 -0.296 0.467 1.00 81.31 89 VAL A C 1
ATOM 687 O O . VAL A 1 89 ? 0.317 -0.661 0.735 1.00 81.31 89 VAL A O 1
ATOM 690 N N . VAL A 1 90 ? 1.692 0.794 -0.268 1.00 83.00 90 VAL A N 1
ATOM 691 C CA . VAL A 1 90 ? 0.651 1.491 -1.042 1.00 83.00 90 VAL A CA 1
ATOM 692 C C . VAL A 1 90 ? 0.914 1.232 -2.518 1.00 83.00 90 VAL A C 1
ATOM 694 O O . VAL A 1 90 ? 1.911 1.712 -3.052 1.00 83.00 90 VAL A O 1
ATOM 697 N N . ARG A 1 91 ? 0.037 0.480 -3.192 1.00 79.25 91 ARG A N 1
ATOM 698 C CA . ARG A 1 91 ? 0.192 0.189 -4.628 1.00 79.25 91 ARG A CA 1
ATOM 699 C C . ARG A 1 91 ? -0.267 1.348 -5.512 1.00 79.25 91 ARG A C 1
ATOM 701 O O . ARG A 1 91 ? 0.358 1.613 -6.533 1.00 79.25 91 ARG A O 1
ATOM 708 N N . SER A 1 92 ? -1.356 2.027 -5.146 1.00 75.62 92 SER A N 1
ATOM 709 C CA . SER A 1 92 ? -1.891 3.151 -5.919 1.00 75.62 92 SER A CA 1
ATOM 710 C C . SER A 1 92 ? -2.698 4.119 -5.054 1.00 75.62 92 SER A C 1
ATOM 712 O O . SER A 1 92 ? -3.565 3.705 -4.286 1.00 75.62 92 SER A O 1
ATOM 714 N N . GLY A 1 93 ? -2.440 5.417 -5.220 1.00 76.62 93 GLY A N 1
ATOM 715 C CA . GLY A 1 93 ? -3.152 6.501 -4.547 1.00 76.62 93 GLY A CA 1
ATOM 716 C C . GLY A 1 93 ? -2.262 7.380 -3.668 1.00 76.62 93 GLY A C 1
ATOM 717 O O . GLY A 1 93 ? -1.044 7.200 -3.596 1.00 76.62 93 GLY A O 1
ATOM 718 N N . SER A 1 94 ? -2.871 8.397 -3.066 1.00 81.81 94 SER A N 1
ATOM 719 C CA . SER A 1 94 ? -2.183 9.544 -2.466 1.00 81.81 94 SER A CA 1
ATOM 720 C C . SER A 1 94 ? -2.780 9.942 -1.118 1.00 81.81 94 SER A C 1
ATOM 722 O O . SER A 1 94 ? -3.936 9.644 -0.834 1.00 81.81 94 SER A O 1
ATOM 724 N N . ASN A 1 95 ? -2.001 10.645 -0.296 1.00 87.75 95 ASN A N 1
ATOM 725 C CA . ASN A 1 95 ? -2.406 11.107 1.034 1.00 87.75 95 ASN A CA 1
ATOM 726 C C . ASN A 1 95 ? -2.835 9.998 2.020 1.00 87.75 95 ASN A C 1
ATOM 728 O O . ASN A 1 95 ? -3.679 10.228 2.879 1.00 87.75 95 ASN A O 1
ATOM 732 N N . ASN A 1 96 ? -2.287 8.788 1.902 1.00 88.44 96 ASN A N 1
ATOM 733 C CA . ASN A 1 96 ? -2.512 7.734 2.891 1.00 88.44 96 ASN A CA 1
ATOM 734 C C . ASN A 1 96 ? -1.478 7.825 4.019 1.00 88.44 96 ASN A C 1
ATOM 736 O O . ASN A 1 96 ? -0.305 8.102 3.764 1.00 88.44 96 ASN A O 1
ATOM 740 N N . VAL A 1 97 ? -1.900 7.528 5.244 1.00 93.88 97 VAL A N 1
ATOM 741 C CA . VAL A 1 97 ? -1.042 7.384 6.421 1.00 93.88 97 VAL A CA 1
ATOM 742 C C . VAL A 1 97 ? -1.120 5.934 6.878 1.00 93.88 97 VAL A C 1
ATOM 744 O O . VAL A 1 97 ? -2.183 5.481 7.289 1.00 93.88 97 VAL A O 1
ATOM 747 N N . ILE A 1 98 ? -0.012 5.203 6.787 1.00 92.88 98 ILE A N 1
ATOM 748 C CA . ILE A 1 98 ? 0.073 3.793 7.170 1.00 92.88 98 ILE A CA 1
ATOM 749 C C . ILE A 1 98 ? 1.159 3.618 8.226 1.00 92.88 98 ILE A C 1
ATOM 751 O O . ILE A 1 98 ? 2.307 3.996 8.000 1.00 92.88 9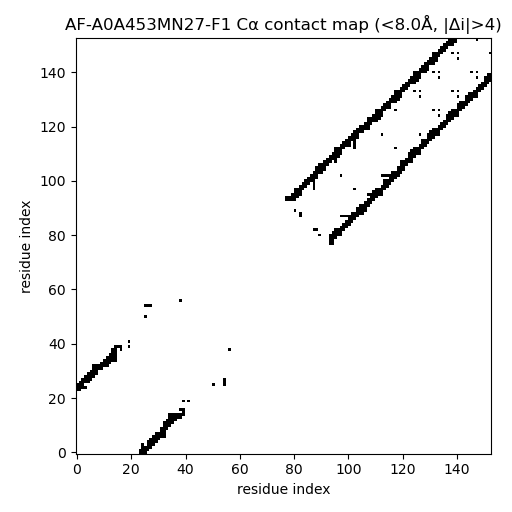8 ILE A O 1
ATOM 755 N N . ALA A 1 99 ? 0.813 3.023 9.362 1.00 86.81 99 ALA A N 1
ATOM 756 C CA . ALA A 1 99 ? 1.745 2.693 10.434 1.00 86.81 99 ALA A CA 1
ATOM 757 C C . ALA A 1 99 ? 1.583 1.230 10.878 1.00 86.81 99 ALA A C 1
ATOM 759 O O . ALA A 1 99 ? 0.517 0.651 10.708 1.00 86.81 99 ALA A O 1
ATOM 760 N N . GLY A 1 100 ? 2.614 0.638 11.484 1.00 86.25 100 GLY A N 1
ATOM 761 C CA . GLY A 1 100 ? 2.563 -0.736 12.007 1.00 86.25 100 GLY A CA 1
ATOM 762 C C . GLY A 1 100 ? 3.181 -1.752 11.048 1.00 86.25 100 GLY A C 1
ATOM 763 O O . GLY A 1 100 ? 4.220 -1.445 10.458 1.00 86.25 100 GLY A O 1
ATOM 764 N N . ASN A 1 101 ? 2.602 -2.943 10.899 1.00 86.94 101 ASN A N 1
ATOM 765 C CA . ASN A 1 101 ? 3.195 -4.008 10.091 1.00 86.94 101 ASN A CA 1
ATOM 766 C C . ASN A 1 101 ? 2.228 -4.727 9.143 1.00 86.94 101 ASN A C 1
ATOM 768 O O . ASN A 1 101 ? 1.080 -4.974 9.474 1.00 86.94 101 ASN A O 1
ATOM 772 N N . ASP A 1 102 ? 2.721 -5.118 7.968 1.00 90.69 102 ASP A N 1
ATOM 773 C CA . ASP A 1 102 ? 1.995 -5.982 7.022 1.00 90.69 102 ASP A CA 1
ATOM 774 C C . ASP A 1 102 ? 0.681 -5.382 6.482 1.00 90.69 102 ASP A C 1
ATOM 776 O O . ASP A 1 102 ? -0.263 -6.101 6.150 1.00 90.69 102 ASP A O 1
ATOM 780 N N . ASN A 1 103 ? 0.611 -4.055 6.353 1.00 91.31 103 ASN A N 1
ATOM 781 C CA . ASN A 1 103 ? -0.574 -3.360 5.851 1.00 91.31 103 ASN A CA 1
ATOM 782 C C . ASN A 1 103 ? -0.455 -3.033 4.358 1.00 91.31 103 ASN A C 1
ATOM 784 O O . ASN A 1 103 ? 0.547 -2.489 3.893 1.00 91.31 103 ASN A O 1
ATOM 788 N N . THR A 1 104 ? -1.511 -3.293 3.590 1.0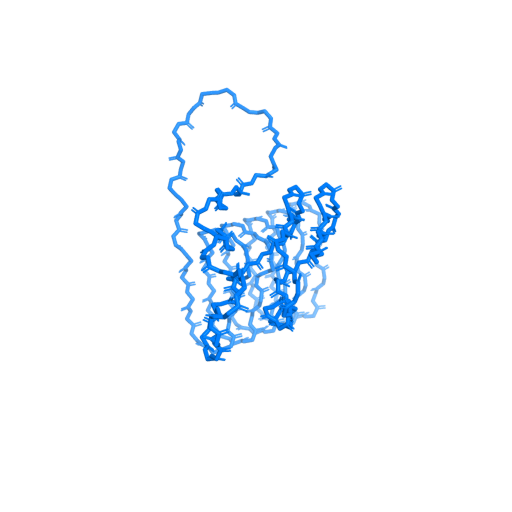0 88.12 104 THR A N 1
ATOM 789 C CA . THR A 1 104 ? -1.560 -3.027 2.148 1.00 88.12 104 THR A CA 1
ATOM 790 C C . THR A 1 104 ? -2.747 -2.137 1.782 1.00 88.12 104 THR A C 1
ATOM 792 O O . THR A 1 104 ? -3.900 -2.547 1.898 1.00 88.12 104 THR A O 1
ATOM 795 N N . VAL A 1 105 ? -2.477 -0.957 1.218 1.00 87.44 105 VAL A N 1
ATOM 796 C CA . VAL A 1 105 ? -3.471 -0.172 0.464 1.00 87.44 105 VAL A CA 1
ATOM 797 C C . VAL A 1 105 ? -3.287 -0.469 -1.021 1.00 87.44 105 VAL A C 1
ATOM 799 O O . VAL A 1 105 ? -2.240 -0.181 -1.604 1.00 87.44 105 VAL A O 1
ATOM 802 N N . ILE A 1 106 ? -4.296 -1.058 -1.661 1.00 80.50 106 ILE A N 1
ATOM 803 C CA . ILE A 1 106 ? -4.181 -1.505 -3.059 1.00 80.50 106 ILE A CA 1
ATOM 804 C C . ILE A 1 106 ? -4.530 -0.376 -4.028 1.00 80.50 106 ILE A C 1
ATOM 806 O O . ILE A 1 106 ? -3.753 -0.068 -4.929 1.00 80.50 106 ILE A O 1
ATOM 810 N N . PHE A 1 107 ? -5.671 0.273 -3.827 1.00 76.56 107 PHE A N 1
ATOM 811 C CA . PHE A 1 107 ? -6.009 1.526 -4.491 1.00 76.56 107 PHE A CA 1
ATOM 812 C C . PHE A 1 107 ? -6.750 2.409 -3.497 1.00 76.56 107 PHE A C 1
ATOM 814 O O . PHE A 1 107 ? -7.656 1.916 -2.830 1.00 76.56 107 PHE A O 1
ATOM 821 N N . GLY A 1 108 ? -6.395 3.687 -3.380 1.00 79.12 108 GLY A N 1
ATOM 822 C CA . GLY A 1 108 ? -7.083 4.540 -2.417 1.00 79.12 108 GLY A CA 1
ATOM 823 C C . GLY A 1 108 ? -6.371 5.816 -2.022 1.00 79.12 108 GLY A C 1
ATOM 824 O O . GLY A 1 108 ? -5.146 5.881 -2.033 1.00 79.12 108 GLY A O 1
ATOM 825 N N . ASN A 1 109 ? -7.141 6.831 -1.648 1.00 84.69 109 ASN A N 1
ATOM 826 C CA . ASN A 1 109 ? -6.623 8.095 -1.144 1.00 84.69 109 ASN A CA 1
ATOM 827 C C . ASN A 1 109 ? -7.147 8.386 0.256 1.00 84.69 109 ASN A C 1
ATOM 829 O O . ASN A 1 109 ? -8.229 7.931 0.628 1.00 84.69 109 ASN A O 1
ATOM 833 N N . ASP A 1 110 ? -6.409 9.212 0.989 1.00 94.00 110 ASP A N 1
ATOM 834 C CA . ASP A 1 110 ? -6.865 9.781 2.260 1.00 94.00 110 ASP A CA 1
ATOM 835 C C . ASP A 1 110 ? -7.182 8.724 3.341 1.00 94.00 110 ASP A C 1
ATOM 837 O O . ASP A 1 110 ? -8.000 8.973 4.220 1.00 94.00 110 ASP A O 1
ATOM 841 N N . ASN A 1 111 ? -6.577 7.531 3.290 1.00 95.00 111 ASN A N 1
ATOM 842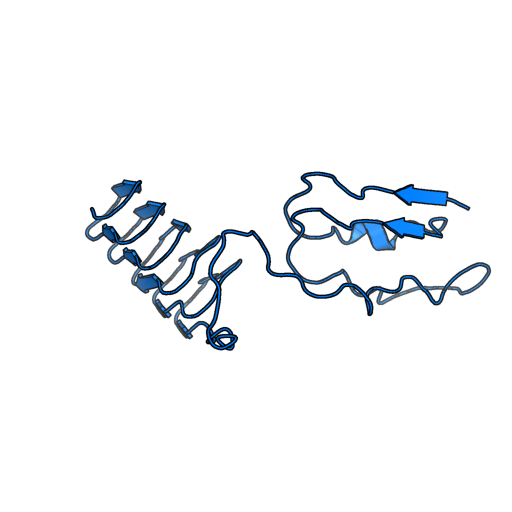 C CA . ASN A 1 111 ? -6.803 6.495 4.303 1.00 95.00 111 ASN A CA 1
ATOM 843 C C . ASN A 1 111 ? -5.803 6.602 5.460 1.00 95.00 111 ASN A C 1
ATOM 845 O O . ASN A 1 111 ? -4.614 6.824 5.234 1.00 95.00 111 ASN A O 1
ATOM 849 N N . ALA A 1 112 ? -6.270 6.358 6.681 1.00 98.00 112 ALA A N 1
ATOM 850 C CA . ALA A 1 112 ? -5.444 6.146 7.863 1.00 98.00 112 ALA A CA 1
ATOM 851 C C . ALA A 1 112 ? -5.510 4.666 8.261 1.00 98.00 112 ALA A C 1
ATOM 853 O O . ALA A 1 112 ? -6.587 4.157 8.564 1.00 98.00 112 ALA A O 1
ATOM 854 N N . VAL A 1 113 ? -4.374 3.975 8.236 1.00 98.12 113 VAL A N 1
ATOM 855 C CA . VAL A 1 113 ? -4.264 2.541 8.529 1.00 98.12 113 VAL A CA 1
ATOM 856 C C . VAL A 1 113 ? -3.179 2.338 9.580 1.00 98.12 113 VAL A C 1
ATOM 858 O O . VAL A 1 113 ? -2.065 2.835 9.420 1.00 98.12 113 VAL A O 1
ATOM 861 N N . SER A 1 114 ? -3.477 1.632 10.662 1.00 96.12 114 SER A N 1
ATOM 862 C CA . SER A 1 114 ? -2.509 1.355 11.725 1.00 96.12 114 SER A CA 1
ATOM 863 C C . SER A 1 114 ? -2.553 -0.100 12.178 1.00 96.12 114 SER A C 1
ATOM 865 O O . SER A 1 114 ? -3.485 -0.820 11.834 1.00 96.12 114 SER A O 1
ATOM 867 N N . GLU A 1 115 ? -1.573 -0.491 12.998 1.00 97.81 115 GLU A N 1
ATOM 868 C CA . GLU A 1 115 ? -1.432 -1.841 13.568 1.00 97.81 115 GLU A CA 1
ATOM 869 C C . GLU A 1 115 ? -1.085 -2.880 12.497 1.00 97.81 115 GLU A C 1
ATOM 871 O O . GLU A 1 115 ? -0.058 -2.681 11.842 1.00 97.81 115 GLU A O 1
ATOM 876 N N . SER A 1 116 ? -1.837 -3.974 12.324 1.00 95.56 116 SER A N 1
ATOM 877 C CA . SER A 1 116 ? -1.349 -5.089 11.505 1.00 95.56 116 SER A CA 1
ATOM 878 C C . SER A 1 116 ? -2.339 -5.769 10.566 1.00 95.56 116 SER A C 1
ATOM 880 O O . SER A 1 116 ? -3.541 -5.828 10.811 1.00 95.56 116 SER A O 1
ATOM 882 N N . TYR A 1 117 ? -1.798 -6.325 9.477 1.00 97.44 117 TYR A N 1
ATOM 883 C CA . TYR A 1 117 ? -2.500 -7.216 8.544 1.00 97.44 117 TYR A CA 1
ATOM 884 C C . TYR A 1 117 ? -3.758 -6.625 7.889 1.00 97.44 117 TYR A C 1
ATOM 886 O O . TYR A 1 117 ? -4.744 -7.322 7.644 1.00 97.44 117 TYR A O 1
ATOM 894 N N . GLN A 1 118 ? -3.732 -5.335 7.567 1.00 96.69 118 GLN A N 1
ATOM 895 C CA . GLN A 1 118 ? -4.865 -4.642 6.960 1.00 96.69 118 GLN A CA 1
ATOM 896 C C . GLN A 1 118 ? -4.806 -4.665 5.427 1.00 96.69 118 GLN A C 1
ATOM 898 O O . GLN A 1 118 ? -3.793 -4.296 4.831 1.00 96.69 118 GLN A O 1
ATOM 903 N N . PHE A 1 119 ? -5.916 -5.002 4.765 1.00 94.56 119 PHE A N 1
ATOM 904 C CA . PHE A 1 119 ? -6.089 -4.854 3.314 1.00 94.56 119 PHE A CA 1
ATOM 905 C C . PHE A 1 119 ? -7.140 -3.791 3.008 1.00 94.56 119 PHE A C 1
ATOM 907 O O . PHE A 1 119 ? -8.327 -3.983 3.267 1.00 94.56 119 PHE A O 1
ATOM 914 N N . VAL A 1 120 ? -6.720 -2.673 2.419 1.00 95.06 120 VAL A N 1
ATOM 915 C CA . VAL A 1 120 ? -7.584 -1.503 2.218 1.00 95.06 120 VAL A CA 1
ATOM 916 C C . VAL A 1 120 ? -7.709 -1.136 0.740 1.00 95.06 120 VAL A C 1
ATOM 918 O O . VAL A 1 120 ? -6.728 -1.061 -0.008 1.00 95.06 120 VAL A O 1
ATOM 921 N N . TYR A 1 121 ? -8.947 -0.872 0.335 1.00 91.56 121 TYR A N 1
ATOM 922 C CA . TYR A 1 121 ? -9.356 -0.441 -0.993 1.00 91.56 121 TYR A CA 1
ATOM 923 C C . TYR A 1 121 ? -10.320 0.746 -0.869 1.00 91.56 121 TYR A C 1
ATOM 925 O O . TYR A 1 121 ? -11.245 0.712 -0.069 1.00 91.56 121 TYR A O 1
ATOM 933 N N . GLY A 1 122 ? -10.188 1.769 -1.704 1.00 83.25 122 GLY A N 1
ATOM 934 C CA . GLY A 1 122 ? -11.067 2.937 -1.659 1.00 83.25 122 GLY A CA 1
ATOM 935 C C . GLY A 1 122 ? -10.517 4.079 -0.809 1.00 83.25 122 GLY A C 1
ATOM 936 O O . GLY A 1 122 ? -9.308 4.197 -0.640 1.00 83.25 122 GLY A O 1
ATOM 937 N N . ASN A 1 123 ? -11.373 5.003 -0.377 1.00 89.44 123 ASN A N 1
ATOM 938 C CA . ASN A 1 123 ? -10.911 6.308 0.109 1.00 89.44 123 ASN A CA 1
ATOM 939 C C . ASN A 1 123 ? -11.476 6.684 1.476 1.00 89.44 123 ASN A C 1
ATOM 941 O O . ASN A 1 123 ? -12.628 6.372 1.787 1.00 89.44 123 ASN A O 1
ATOM 945 N N . ASN A 1 124 ? -10.714 7.492 2.211 1.00 95.38 124 ASN A N 1
ATOM 946 C CA . ASN A 1 124 ? -11.143 8.103 3.466 1.00 95.38 124 ASN A CA 1
ATOM 947 C C . ASN A 1 124 ? -11.592 7.071 4.519 1.00 95.38 124 ASN A C 1
ATOM 949 O O . ASN A 1 124 ? -12.608 7.244 5.190 1.00 95.38 124 ASN A O 1
ATOM 953 N N . HIS A 1 125 ? -10.872 5.957 4.623 1.00 96.75 125 HIS A N 1
ATOM 954 C CA . HIS A 1 125 ? -11.054 4.972 5.685 1.00 96.75 125 HIS A CA 1
ATOM 955 C C . HIS A 1 125 ? -10.151 5.270 6.884 1.00 96.75 125 HIS A C 1
ATOM 957 O O . HIS A 1 125 ? -9.031 5.750 6.720 1.00 96.75 125 HIS A O 1
ATOM 963 N N . VAL A 1 126 ? -10.621 4.919 8.078 1.00 98.19 126 VAL A N 1
ATOM 964 C CA . VAL A 1 126 ? -9.819 4.794 9.296 1.00 98.19 126 VAL A CA 1
ATOM 965 C C . VAL A 1 126 ? -9.858 3.327 9.701 1.00 98.19 126 VAL A C 1
ATOM 967 O O . VAL A 1 126 ? -10.927 2.800 9.999 1.00 98.19 126 VAL A O 1
ATOM 970 N N . VAL A 1 127 ? -8.713 2.655 9.655 1.00 98.25 127 VAL A N 1
ATOM 971 C CA . VAL A 1 127 ? -8.594 1.219 9.919 1.00 98.25 127 VAL A CA 1
ATOM 972 C C . VAL A 1 127 ? -7.530 1.008 10.984 1.00 98.25 127 VAL A C 1
ATOM 974 O O . VAL A 1 127 ? -6.360 1.311 10.767 1.00 98.25 127 VAL A O 1
ATOM 977 N N . THR A 1 128 ? -7.942 0.506 12.137 1.00 97.44 128 THR A N 1
ATOM 978 C CA . THR A 1 128 ? -7.064 0.133 13.252 1.00 97.44 128 THR A CA 1
ATOM 979 C C . THR A 1 128 ? -7.373 -1.309 13.646 1.00 97.44 128 THR A C 1
ATOM 981 O O . THR A 1 128 ? -8.336 -1.877 13.141 1.00 97.44 128 THR A O 1
ATOM 984 N N . GLY A 1 129 ? -6.614 -1.913 14.553 1.00 97.00 129 GLY A N 1
ATOM 985 C CA . GLY A 1 129 ? -6.796 -3.320 14.902 1.00 97.00 129 GLY A CA 1
ATOM 986 C C . GLY A 1 129 ? -5.997 -4.279 14.023 1.00 97.00 129 GLY A C 1
ATOM 987 O O . GLY A 1 129 ? -4.916 -3.970 13.522 1.00 97.00 129 GLY A O 1
ATOM 988 N N . ASP A 1 130 ? -6.550 -5.468 13.803 1.00 97.56 130 ASP A N 1
ATOM 989 C CA . ASP A 1 130 ? -5.803 -6.576 13.209 1.00 97.56 130 ASP A CA 1
ATOM 990 C C . ASP A 1 130 ? -6.638 -7.377 12.195 1.00 97.56 130 ASP A C 1
ATOM 992 O O . ASP A 1 130 ? -7.794 -7.712 12.448 1.00 97.56 130 ASP A O 1
ATOM 996 N N . HIS A 1 131 ? -6.070 -7.704 11.035 1.00 98.00 131 HIS A N 1
ATOM 997 C CA . HIS A 1 131 ? -6.726 -8.536 10.011 1.00 98.00 131 HIS A CA 1
ATOM 998 C C . HIS A 1 131 ? -8.076 -7.996 9.475 1.00 98.00 131 HIS A C 1
ATOM 1000 O O . HIS A 1 131 ? -9.050 -8.749 9.388 1.00 98.00 131 HIS A O 1
ATOM 1006 N N . HIS A 1 132 ? -8.187 -6.723 9.079 1.00 9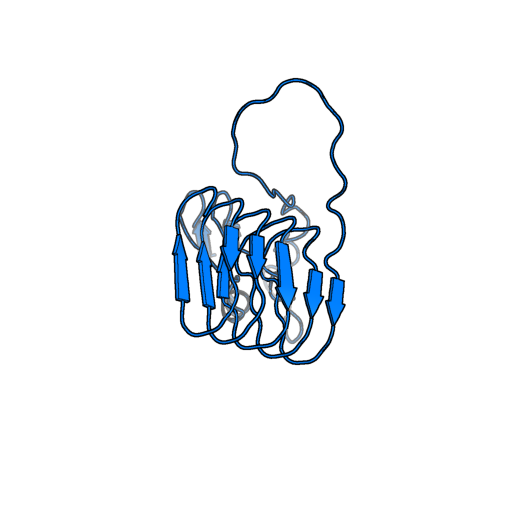7.75 132 HIS A N 1
ATOM 1007 C CA . HIS A 1 132 ? -9.375 -6.240 8.352 1.00 97.75 132 HIS A CA 1
ATOM 1008 C C . HIS A 1 132 ? -9.196 -6.244 6.832 1.00 97.75 132 HIS A C 1
ATOM 1010 O O . HIS A 1 132 ? -8.116 -6.014 6.288 1.00 97.75 132 HIS A O 1
ATOM 1016 N N . VAL A 1 133 ? -10.316 -6.434 6.131 1.00 97.44 133 VAL A N 1
ATOM 1017 C CA . VAL A 1 133 ? -10.447 -6.136 4.701 1.00 97.44 133 VAL A CA 1
ATOM 1018 C C . VAL A 1 133 ? -11.483 -5.030 4.547 1.00 97.44 133 VAL A C 1
ATOM 1020 O O . VAL A 1 133 ? -12.663 -5.238 4.828 1.00 97.44 133 VAL A O 1
ATOM 1023 N N . VAL A 1 134 ? -11.057 -3.848 4.108 1.00 97.50 134 VAL A N 1
ATOM 1024 C CA . VAL A 1 134 ? -11.916 -2.659 4.025 1.00 97.50 134 VAL A CA 1
ATOM 1025 C C . VAL A 1 134 ? -11.999 -2.175 2.583 1.00 97.50 134 VAL A C 1
ATOM 1027 O O . VAL A 1 134 ? -10.973 -1.986 1.933 1.00 97.50 134 VAL A O 1
ATOM 1030 N N . SER A 1 135 ? -13.214 -1.983 2.065 1.00 93.19 135 SER A N 1
ATOM 1031 C CA . SER A 1 135 ? -13.446 -1.503 0.700 1.00 93.19 135 SER A CA 1
ATOM 1032 C C . SER A 1 135 ? -14.557 -0.459 0.614 1.00 93.19 135 SER A C 1
ATOM 1034 O O . SER A 1 135 ? -15.630 -0.642 1.181 1.00 93.19 135 SER A O 1
ATOM 1036 N N . GLY A 1 136 ? -14.354 0.600 -0.169 1.00 86.62 136 GLY A N 1
ATOM 1037 C CA . GLY A 1 136 ? -15.413 1.544 -0.530 1.00 86.62 136 GLY A CA 1
ATOM 1038 C C . GLY A 1 136 ? -15.060 2.984 -0.185 1.00 86.62 136 GLY A C 1
ATOM 1039 O O . GLY A 1 136 ? -14.121 3.544 -0.751 1.00 86.62 136 GLY A O 1
ATOM 1040 N N . SER A 1 137 ? -15.848 3.636 0.674 1.00 89.25 137 SER A N 1
ATOM 1041 C CA . SER A 1 137 ? -15.431 4.941 1.209 1.00 89.25 137 SER A CA 1
ATOM 1042 C C . SER A 1 137 ? -16.006 5.262 2.580 1.00 89.25 137 SER A C 1
ATOM 1044 O O . SER A 1 137 ? -17.134 4.884 2.887 1.00 89.25 137 SER A O 1
ATOM 1046 N N . ASN A 1 138 ? -15.265 6.043 3.365 1.00 92.31 138 ASN A N 1
ATOM 1047 C CA . ASN A 1 138 ? -15.735 6.587 4.640 1.00 92.31 138 ASN A CA 1
ATOM 1048 C C . ASN A 1 138 ? -16.090 5.487 5.655 1.00 92.31 138 ASN A C 1
ATOM 1050 O O . ASN A 1 138 ? -17.207 5.476 6.160 1.00 92.31 138 ASN A O 1
ATOM 1054 N N . HIS A 1 139 ? -15.172 4.552 5.915 1.00 93.00 139 HIS A N 1
ATOM 1055 C CA . HIS A 1 139 ? -15.368 3.531 6.958 1.00 93.00 139 HIS A CA 1
ATOM 1056 C C . HIS A 1 139 ? -14.480 3.778 8.164 1.00 93.00 139 HIS A C 1
ATOM 1058 O O . HIS A 1 139 ? -13.338 4.194 7.981 1.00 93.00 139 HIS A O 1
ATOM 1064 N N . ALA A 1 140 ? -14.982 3.457 9.355 1.00 97.12 140 ALA A N 1
ATOM 1065 C CA . ALA A 1 140 ? -14.178 3.319 10.562 1.00 97.12 140 ALA A CA 1
ATOM 1066 C C . ALA A 1 140 ? -14.208 1.852 11.015 1.00 97.12 140 ALA A C 1
ATOM 1068 O O . ALA A 1 140 ? -15.226 1.362 11.494 1.00 97.12 140 ALA A O 1
ATOM 1069 N N . ALA A 1 141 ? -13.098 1.143 10.837 1.00 95.69 141 ALA A N 1
ATOM 1070 C CA . ALA A 1 141 ? -12.954 -0.252 11.236 1.00 95.69 141 ALA A CA 1
ATOM 1071 C C . ALA A 1 141 ? -11.930 -0.364 12.370 1.00 95.69 141 ALA A C 1
ATOM 1073 O O . ALA A 1 141 ? -10.839 0.197 12.280 1.00 95.69 141 ALA A O 1
ATOM 1074 N N . SER A 1 142 ? -12.294 -1.080 13.429 1.00 97.19 142 SER A N 1
ATOM 1075 C CA . SER A 1 142 ? -11.421 -1.405 14.556 1.00 97.19 142 SER A CA 1
ATOM 1076 C C . SER A 1 142 ? -11.744 -2.803 15.087 1.00 97.19 142 SER A C 1
ATOM 1078 O O . SER A 1 142 ? -12.763 -3.394 14.721 1.00 97.19 142 SER A O 1
ATOM 1080 N N . GLY A 1 143 ? -10.892 -3.341 15.960 1.00 96.88 143 GLY A N 1
ATOM 1081 C CA . GLY A 1 143 ? -11.054 -4.687 16.508 1.00 96.88 143 GLY A CA 1
ATOM 1082 C C . GLY A 1 143 ? -10.218 -5.695 15.733 1.00 96.88 143 GLY A C 1
ATOM 1083 O O . GLY A 1 143 ? -9.029 -5.472 15.532 1.00 96.88 143 GLY A O 1
ATOM 1084 N N . SER A 1 144 ? -10.800 -6.830 15.337 1.00 97.69 144 SER A N 1
ATOM 1085 C CA . SER A 1 144 ? -10.063 -7.765 14.486 1.00 97.69 144 SER A CA 1
ATOM 1086 C C . SER A 1 144 ? -10.957 -8.587 13.564 1.00 97.69 144 SER A C 1
ATOM 1088 O O . SER A 1 144 ? -12.124 -8.818 13.878 1.00 97.69 144 SER A O 1
ATOM 1090 N N . HIS A 1 145 ? -10.407 -9.047 12.438 1.00 97.50 145 HIS A N 1
ATOM 1091 C CA . HIS A 1 145 ? -11.045 -10.026 11.544 1.00 97.50 145 HIS A CA 1
ATOM 1092 C C . HIS A 1 145 ? -12.391 -9.573 10.944 1.00 97.50 145 HIS A C 1
ATOM 1094 O O . HIS A 1 145 ? -13.309 -10.374 10.751 1.00 97.50 145 HIS A O 1
ATOM 1100 N N . HIS A 1 146 ? -12.525 -8.282 10.629 1.00 94.94 146 HIS A N 1
ATOM 1101 C CA . HIS A 1 146 ? -13.731 -7.749 9.976 1.00 94.94 146 HIS A CA 1
ATOM 1102 C C . HIS A 1 146 ? -13.548 -7.526 8.477 1.00 94.94 146 HIS A C 1
ATOM 1104 O O . HIS A 1 146 ? -12.499 -7.077 8.019 1.00 94.94 146 HIS A O 1
ATOM 1110 N N . VAL A 1 147 ? -14.627 -7.754 7.727 1.00 96.62 147 VAL A N 1
ATOM 1111 C CA . VAL A 1 147 ? -14.755 -7.336 6.329 1.00 96.62 147 VAL A CA 1
ATOM 1112 C C . VAL A 1 147 ? -15.773 -6.203 6.272 1.00 96.62 147 VAL A C 1
ATOM 1114 O O . VAL A 1 147 ? -16.951 -6.418 6.551 1.00 96.62 147 VAL A O 1
ATOM 1117 N N . VAL A 1 148 ? -15.324 -4.995 5.933 1.00 95.06 148 VAL A N 1
ATOM 1118 C CA . VAL A 1 148 ? -16.167 -3.791 5.897 1.00 95.06 148 VAL A CA 1
ATOM 1119 C C . VAL A 1 148 ? -16.239 -3.276 4.468 1.00 95.06 148 VAL A C 1
ATOM 1121 O O . VAL A 1 148 ? -15.221 -2.922 3.876 1.00 95.06 148 VAL A O 1
ATOM 1124 N N . ILE A 1 149 ? -17.444 -3.243 3.901 1.00 88.00 149 ILE A N 1
ATOM 1125 C CA . ILE A 1 149 ? -17.672 -2.836 2.512 1.00 88.00 149 ILE A CA 1
ATOM 1126 C C . ILE A 1 149 ? -18.790 -1.797 2.395 1.00 88.00 149 ILE A C 1
ATOM 1128 O O . ILE A 1 149 ? -19.732 -1.793 3.189 1.00 88.00 149 ILE A O 1
ATOM 1132 N N . GLY A 1 150 ? -18.727 -0.958 1.360 1.00 79.31 150 GLY A N 1
ATOM 1133 C CA . GLY A 1 150 ? -19.798 -0.025 1.006 1.00 79.31 150 GLY A CA 1
ATOM 1134 C C . GLY A 1 150 ? -19.449 1.434 1.295 1.00 79.31 150 GLY A C 1
ATOM 1135 O O . GLY A 1 150 ? -18.467 1.960 0.765 1.00 79.31 150 GLY A O 1
ATOM 1136 N N . LYS A 1 151 ? -20.308 2.139 2.044 1.00 91.25 151 LYS A N 1
ATOM 1137 C CA . LYS A 1 151 ? -20.103 3.560 2.351 1.00 91.25 151 LYS A CA 1
ATOM 1138 C C . LYS A 1 151 ? -20.660 3.953 3.719 1.00 91.25 151 LYS A C 1
ATOM 1140 O O . LYS A 1 151 ? -21.819 3.656 3.971 1.00 91.25 151 LYS A O 1
ATOM 1145 N N . HIS A 1 152 ? -19.892 4.700 4.517 1.00 83.25 152 HIS A N 1
ATOM 1146 C CA . HIS A 1 152 ? -20.320 5.247 5.823 1.00 83.25 152 HIS A CA 1
ATOM 1147 C C . HIS A 1 152 ? -20.748 4.187 6.851 1.00 83.25 152 HIS A C 1
ATOM 1149 O O . HIS A 1 152 ? -21.840 4.276 7.407 1.00 83.25 152 HIS A O 1
ATOM 1155 N N . ASN A 1 153 ? -19.872 3.212 7.096 1.00 67.88 153 ASN A N 1
ATOM 1156 C CA . ASN A 1 153 ? -20.017 2.232 8.184 1.00 67.88 153 ASN A CA 1
ATOM 1157 C C . ASN A 1 153 ? -18.935 2.441 9.233 1.00 67.88 153 ASN A C 1
ATOM 1159 O O . ASN A 1 153 ? -17.791 2.708 8.795 1.00 67.88 153 ASN A O 1
#

Nearest PDB structures (foldseek):
  3ult-assembly2_B  TM=4.840E-01  e=8.934E-05  Lolium perenne

pLDDT: mean 71.03, std 21.39, range [28.86, 98.25]

InterPro domains:
  IPR001611 Leucine-rich repeat [PF13855] (2-47)
  IPR011049 Serralysin-like metalloprotease, C-terminal [G3DSA:2.150.10.10] (77-153)
  IPR011049 Serralysin-like metalloprotease, C-terminal [SSF101967] (86-151)
  IPR032675 Leucine-rich repeat domain superfamily [G3DSA:3.80.10.10] (1-64)
  IPR048518 Ice-binding protein, beta roll [PF21300] (83-153)
  IPR051848 Polygalacturonase-Inhibiting Protein [PTHR48059] (2-46)

Mean predicted aligned error: 16.15 Å

Radius of gyration: 19.76 Å; Cα contacts (8 Å, |Δi|>4): 315; chains: 1; bounding box: 45×35×54 Å

Sequence (153 aa):
MEVLDLSHNQLVGTVPSWISRLDHLCYLDLSNNTLVGEVPKSSEGLNTSGCSPDIDFTNMTFYLKRSGRSKHGRQRKHAPNVIAGTNNVVRSGSNNVIAGNDNTVIFGNDNAVSESYQFVYGNNHVVTGDHHVVSGSNHAASGSHHVVIGKHN

Foldseek 3Di:
DDEAEPAQDADEEADDLCVLVPLPYQYYHPHNYHYADDDPDPPDDDPPDDDDDPPPPVPPDDDPDDDDDDPDDDDPDFAAEAAEEECEDEREGGCEYEEAYNAYEDYEYDEYYYHEQEYEEYYNEYYEDYNEDAYDHQYYYYHYDYYHYDYND

Secondary structure (DSSP, 8-state):
-EEEE-TT---EEPPPGGGGG-TTEEEEE-TTSEE-S------S----SS--S----TT------------S------PPPEE-SBS-EE-S-SS-EE-SBS-EEEE-SS-EE-SB--EEEEES-EE-SBS-EEEEES-EE-SBS-EEEEE--

Solvent-accessible surface area (backbone atoms only — not comparable to full-atom values): 9138 Å² total; per-residue (Å²): 129,38,76,47,79,54,47,72,39,84,50,69,46,60,62,62,64,68,70,78,69,50,90,56,58,73,43,78,40,64,52,67,43,55,62,44,82,70,74,64,74,88,78,89,84,80,85,86,80,88,84,82,87,72,85,65,67,86,73,62,71,86,70,94,75,87,88,78,94,78,83,87,79,75,88,71,75,79,47,70,62,47,78,47,77,44,74,64,44,76,75,38,73,29,40,29,38,39,38,38,33,50,30,36,36,56,39,35,32,50,29,40,37,36,47,30,45,34,41,37,35,38,31,44,32,40,38,42,42,36,45,33,40,40,38,42,36,44,33,66,48,68,58,62,69,46,78,48,74,52,67,71,83